Protein AF-A0A3E5GBT7-F1 (afdb_monomer)

Structure (mmCIF, N/CA/C/O backbone):
data_AF-A0A3E5GBT7-F1
#
_entry.id   AF-A0A3E5GBT7-F1
#
loop_
_atom_site.group_PDB
_atom_site.id
_atom_site.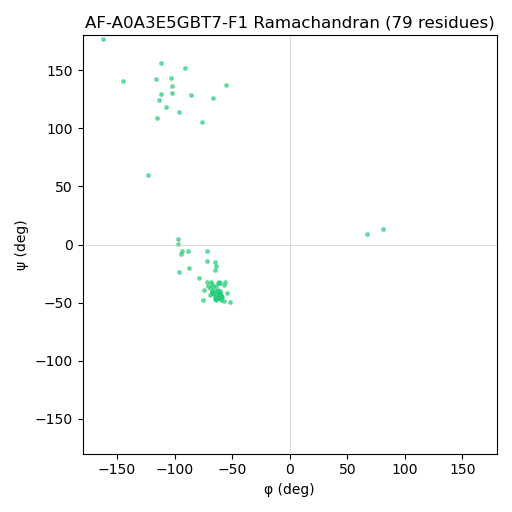type_symbol
_atom_site.label_atom_id
_atom_site.label_alt_id
_atom_site.label_comp_id
_atom_site.label_asym_id
_atom_site.label_entity_id
_atom_site.label_seq_id
_atom_site.pdbx_PDB_ins_code
_atom_site.Cartn_x
_atom_site.Cartn_y
_atom_site.Cartn_z
_atom_site.oc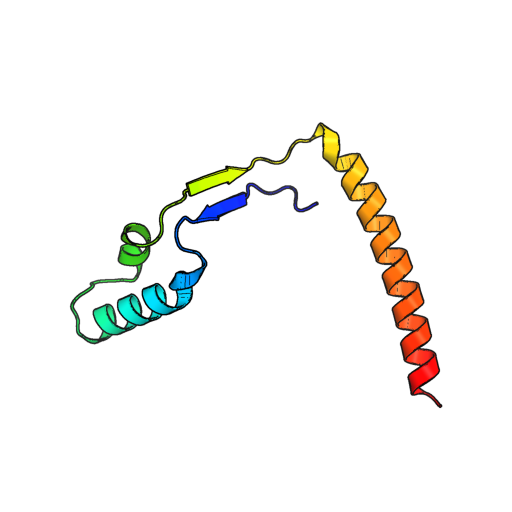cupancy
_atom_site.B_iso_or_equiv
_atom_site.auth_seq_id
_atom_site.auth_comp_id
_atom_site.auth_asym_id
_atom_site.auth_atom_id
_atom_site.pdbx_PDB_model_num
ATOM 1 N N . MET A 1 1 ? -0.868 2.467 -13.397 1.00 65.06 1 MET A N 1
ATOM 2 C CA . MET A 1 1 ? 0.234 1.793 -12.677 1.00 65.06 1 MET A CA 1
ATOM 3 C C . MET A 1 1 ? -0.210 0.505 -11.974 1.00 65.06 1 MET A C 1
ATOM 5 O O . MET A 1 1 ? 0.206 -0.540 -12.431 1.00 65.06 1 MET A O 1
ATOM 9 N N . LEU A 1 2 ? -1.068 0.514 -10.940 1.00 79.31 2 LEU A N 1
ATOM 10 C CA . LEU A 1 2 ? -1.452 -0.734 -10.237 1.00 79.31 2 LEU A CA 1
ATOM 11 C C . LEU A 1 2 ? -2.657 -1.482 -10.840 1.00 79.31 2 LEU A C 1
ATOM 13 O O . LEU A 1 2 ? -2.835 -2.662 -10.575 1.00 79.31 2 LEU A O 1
ATOM 17 N N . GLY A 1 3 ? -3.506 -0.812 -11.628 1.00 83.19 3 GLY A N 1
ATOM 18 C CA . GLY A 1 3 ? -4.667 -1.451 -12.271 1.00 83.19 3 GLY A CA 1
ATOM 19 C C . GLY A 1 3 ? -5.773 -1.913 -11.312 1.00 83.19 3 GLY A C 1
ATOM 20 O O . GLY A 1 3 ? -6.713 -2.566 -11.748 1.00 83.19 3 GLY A O 1
ATOM 21 N N . VAL A 1 4 ? -5.694 -1.550 -10.030 1.00 87.50 4 VAL A N 1
ATOM 22 C CA . VAL A 1 4 ? -6.668 -1.917 -8.993 1.00 87.50 4 VAL A CA 1
ATOM 23 C C . VAL A 1 4 ? -7.457 -0.709 -8.505 1.00 87.50 4 VAL A C 1
ATOM 25 O O . VAL A 1 4 ? -7.005 0.435 -8.594 1.00 87.50 4 VAL A O 1
ATOM 28 N N . ARG A 1 5 ? -8.646 -0.971 -7.959 1.00 88.12 5 ARG A N 1
ATOM 29 C CA . ARG A 1 5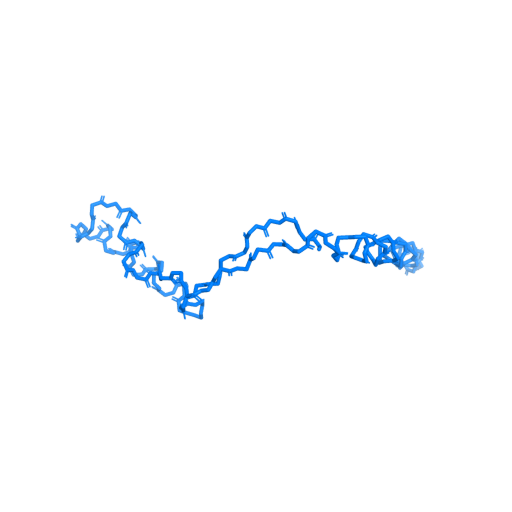 ? -9.447 0.033 -7.258 1.00 88.12 5 ARG A CA 1
ATOM 30 C C . ARG A 1 5 ? -8.723 0.456 -5.981 1.00 88.12 5 ARG A C 1
ATOM 32 O O . ARG A 1 5 ? -8.396 -0.384 -5.150 1.00 88.12 5 ARG A O 1
ATOM 39 N N . LEU A 1 6 ? -8.511 1.757 -5.820 1.00 87.88 6 LEU A N 1
ATOM 40 C CA . LEU A 1 6 ? -7.894 2.324 -4.626 1.00 87.88 6 LEU A CA 1
ATOM 41 C C . L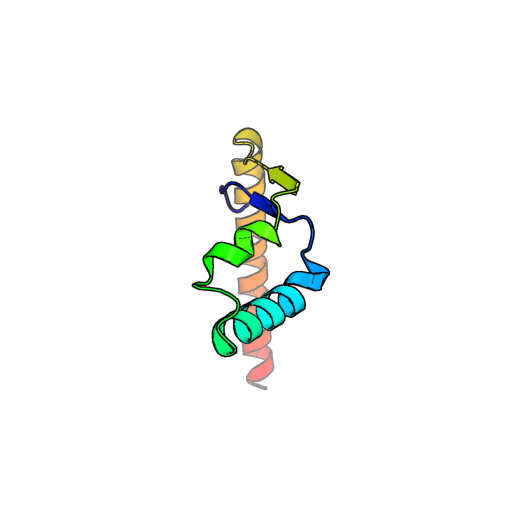EU A 1 6 ? -8.967 2.944 -3.737 1.00 87.88 6 LEU A C 1
ATOM 43 O O . LEU A 1 6 ? -9.784 3.742 -4.198 1.00 87.88 6 LEU A O 1
ATOM 47 N N . HIS A 1 7 ? -8.937 2.595 -2.457 1.00 87.25 7 HIS A N 1
ATOM 48 C CA . HIS A 1 7 ? -9.772 3.204 -1.433 1.00 87.25 7 HIS A CA 1
ATOM 49 C C . HIS A 1 7 ? -8.897 4.089 -0.552 1.00 87.25 7 HIS A C 1
ATOM 51 O O . HIS A 1 7 ? -7.962 3.607 0.081 1.00 87.25 7 HIS A O 1
ATOM 57 N N . ARG A 1 8 ? -9.192 5.387 -0.529 1.00 83.81 8 ARG A N 1
ATOM 58 C CA . ARG A 1 8 ? -8.638 6.316 0.449 1.00 83.81 8 ARG A CA 1
ATOM 59 C C . ARG A 1 8 ? -9.513 6.272 1.692 1.00 83.81 8 ARG A C 1
ATOM 61 O O . ARG A 1 8 ? -10.736 6.386 1.586 1.00 83.81 8 ARG A O 1
ATOM 68 N N . LEU A 1 9 ? -8.869 6.074 2.830 1.00 85.31 9 LEU A N 1
ATOM 69 C CA . LEU A 1 9 ? -9.496 6.085 4.144 1.00 85.31 9 LEU A CA 1
ATOM 70 C C . LEU A 1 9 ? -9.438 7.508 4.712 1.00 85.31 9 LEU A C 1
ATOM 72 O O . LEU A 1 9 ? -8.535 8.263 4.357 1.00 85.31 9 LEU A O 1
ATOM 76 N N . ASP A 1 10 ? -10.394 7.859 5.561 1.00 78.56 10 ASP A N 1
ATOM 77 C CA . ASP A 1 10 ? -10.525 9.191 6.165 1.00 78.56 10 ASP A CA 1
ATOM 78 C C . ASP A 1 10 ? -9.451 9.489 7.226 1.00 78.56 10 ASP A C 1
ATOM 80 O O . ASP A 1 10 ? -9.012 10.626 7.369 1.00 78.56 10 ASP A O 1
ATOM 84 N N . GLN A 1 11 ? -9.003 8.462 7.948 1.00 73.50 11 GLN A N 1
ATOM 85 C CA . GLN A 1 11 ? -8.109 8.579 9.101 1.00 73.50 11 GLN A CA 1
ATOM 86 C C . GLN A 1 11 ? -6.824 7.756 8.933 1.00 73.50 11 GLN A C 1
ATOM 88 O O . GLN A 1 11 ? -6.520 6.853 9.711 1.00 73.50 11 GLN A O 1
ATOM 93 N N . VAL A 1 12 ? -6.043 8.054 7.891 1.00 75.06 12 VAL A N 1
ATOM 94 C CA . VAL A 1 12 ? -4.781 7.331 7.635 1.00 75.06 12 VAL A CA 1
ATOM 95 C C . VAL A 1 12 ? -3.717 7.648 8.693 1.00 75.06 12 VAL A C 1
ATOM 97 O O . VAL A 1 12 ? -2.986 6.755 9.110 1.00 75.06 12 VAL A O 1
ATOM 100 N N . GLU A 1 13 ? -3.648 8.894 9.167 1.00 78.44 13 GLU A N 1
ATOM 101 C CA . GLU A 1 13 ? -2.621 9.334 10.126 1.00 78.44 13 GLU A CA 1
ATOM 102 C C . GLU A 1 13 ? -2.793 8.707 11.515 1.00 78.44 13 GLU A C 1
ATOM 104 O O . GLU A 1 13 ? -1.817 8.423 12.206 1.00 78.44 13 GLU A O 1
ATOM 109 N N . THR A 1 14 ? -4.036 8.441 11.916 1.00 79.12 14 THR A N 1
ATOM 110 C CA . THR A 1 14 ? -4.371 7.846 13.216 1.00 79.12 14 THR A CA 1
ATOM 111 C C . THR A 1 14 ? -4.585 6.336 13.141 1.00 79.12 14 THR A C 1
ATOM 113 O O . THR A 1 14 ? -4.904 5.724 14.162 1.00 79.12 14 THR A O 1
ATOM 116 N N . ALA A 1 15 ? -4.363 5.707 11.980 1.00 85.00 15 ALA A N 1
ATOM 117 C CA . ALA A 1 15 ? -4.617 4.283 11.761 1.00 85.00 15 ALA A CA 1
ATOM 118 C C . ALA A 1 15 ? -3.908 3.389 12.794 1.00 85.00 15 ALA A C 1
ATOM 120 O O . ALA A 1 15 ? -4.512 2.464 13.339 1.00 85.00 15 ALA A O 1
ATOM 121 N N . THR A 1 16 ? -2.653 3.704 13.129 1.00 87.88 16 THR A N 1
ATOM 122 C CA . THR A 1 16 ? -1.876 2.971 14.141 1.00 87.88 16 THR A CA 1
ATOM 123 C C . THR A 1 16 ? -2.493 3.094 15.536 1.00 87.88 16 THR A C 1
ATOM 125 O O . THR A 1 16 ? -2.609 2.099 16.251 1.00 87.88 16 THR A O 1
ATOM 128 N N . SER A 1 17 ? -2.933 4.296 15.919 1.00 89.88 17 SER A N 1
ATOM 129 C CA . SER A 1 17 ? -3.559 4.555 17.222 1.00 89.88 17 SER A CA 1
ATOM 130 C C . SER A 1 17 ? -4.913 3.860 17.347 1.00 89.88 17 SER A C 1
ATOM 132 O O . SER A 1 17 ? -5.205 3.258 18.378 1.00 89.88 17 SER A O 1
ATOM 134 N N . VAL A 1 18 ? -5.721 3.894 16.282 1.00 87.81 18 VAL A N 1
ATOM 135 C CA . VAL A 1 18 ? -7.003 3.181 16.213 1.00 87.81 18 VAL A CA 1
ATOM 136 C C . VAL A 1 18 ? -6.779 1.676 16.348 1.00 87.81 18 VAL A C 1
ATOM 138 O O . VAL A 1 18 ? -7.446 1.032 17.155 1.00 87.81 18 VAL A O 1
ATOM 141 N N . ALA A 1 19 ? -5.801 1.113 15.632 1.00 88.19 19 ALA A N 1
ATOM 142 C CA . ALA A 1 19 ? -5.472 -0.306 15.739 1.00 88.19 19 ALA A CA 1
ATOM 143 C C . ALA A 1 19 ? -5.048 -0.695 17.166 1.00 88.19 19 ALA A C 1
ATOM 145 O O . ALA A 1 19 ? -5.543 -1.687 17.704 1.00 88.19 19 ALA A O 1
ATOM 146 N N . ALA A 1 20 ? -4.195 0.108 17.810 1.00 91.62 20 ALA A N 1
ATOM 147 C CA . ALA A 1 20 ? -3.776 -0.122 19.192 1.00 91.62 20 ALA A CA 1
ATOM 148 C C . ALA A 1 20 ? -4.963 -0.089 20.173 1.00 91.62 20 ALA A C 1
ATOM 150 O O . ALA A 1 20 ? -5.088 -0.974 21.020 1.00 91.62 20 ALA A O 1
ATOM 151 N N . ALA A 1 21 ? -5.865 0.886 20.026 1.00 90.81 21 ALA A N 1
ATOM 152 C CA . ALA A 1 21 ? -7.066 0.995 20.850 1.00 90.81 21 ALA A CA 1
ATOM 153 C C . ALA A 1 21 ? -8.018 -0.198 20.661 1.00 90.81 21 ALA A C 1
ATOM 155 O O . ALA A 1 21 ? -8.558 -0.711 21.641 1.00 90.81 21 ALA A O 1
ATOM 156 N N . VAL A 1 22 ? -8.189 -0.684 19.426 1.00 91.38 22 VAL A N 1
ATOM 157 C CA . VAL A 1 22 ? -9.011 -1.871 19.146 1.00 91.38 22 VAL A CA 1
ATOM 158 C C . VAL A 1 22 ? -8.406 -3.125 19.776 1.00 91.38 22 VAL A C 1
ATOM 160 O O . VAL A 1 22 ? -9.127 -3.873 20.435 1.00 91.38 22 VAL A O 1
ATOM 163 N N . ILE A 1 23 ? -7.093 -3.340 19.640 1.00 92.50 23 ILE A N 1
ATOM 164 C CA . ILE A 1 23 ? -6.401 -4.485 20.254 1.00 92.50 23 ILE A CA 1
ATOM 165 C C . ILE A 1 23 ? -6.554 -4.450 21.779 1.00 92.50 23 ILE A C 1
ATOM 167 O O . ILE A 1 23 ? -6.909 -5.462 22.383 1.00 92.50 23 ILE A O 1
ATOM 171 N N . ALA A 1 24 ? -6.345 -3.285 22.399 1.00 93.00 24 ALA A N 1
ATOM 172 C CA . ALA A 1 24 ? -6.533 -3.113 23.836 1.00 93.00 24 ALA A CA 1
ATOM 173 C C . ALA A 1 24 ? -7.988 -3.382 24.257 1.00 93.00 24 ALA A C 1
ATOM 175 O O . ALA A 1 24 ? -8.228 -4.079 25.241 1.00 93.00 24 ALA A O 1
ATOM 176 N N . GLY A 1 25 ? -8.961 -2.892 23.485 1.00 90.62 25 GLY A N 1
ATOM 177 C CA . GLY A 1 25 ? -10.380 -3.117 23.749 1.00 90.62 25 GLY A CA 1
ATOM 178 C C . GLY A 1 25 ? -10.793 -4.588 23.639 1.00 90.62 25 GLY A C 1
ATOM 179 O O . GLY A 1 25 ? -11.596 -5.048 24.444 1.00 90.62 25 GLY A O 1
ATOM 180 N N . ILE A 1 26 ? -10.208 -5.356 22.716 1.00 92.94 26 ILE A N 1
ATOM 181 C CA . ILE A 1 26 ? -10.410 -6.813 22.653 1.00 92.94 26 ILE A CA 1
ATOM 182 C C . ILE A 1 26 ? -9.745 -7.495 23.856 1.00 92.94 26 ILE A C 1
ATOM 184 O O . ILE A 1 26 ? -10.363 -8.338 24.500 1.00 92.94 26 ILE A O 1
ATOM 188 N N . GLY A 1 27 ? -8.519 -7.094 24.212 1.00 91.12 27 GLY A N 1
ATOM 189 C CA . GLY A 1 27 ? -7.782 -7.662 25.347 1.00 91.12 27 GLY A CA 1
ATOM 190 C C . GLY A 1 27 ? -8.471 -7.465 26.703 1.00 91.12 27 GLY A C 1
ATOM 191 O O . GLY A 1 27 ? -8.385 -8.334 27.565 1.00 91.12 27 GLY A O 1
ATOM 192 N N . VAL A 1 28 ? -9.194 -6.355 26.878 1.00 94.06 28 VAL A N 1
ATOM 193 C CA . VAL A 1 28 ? -9.986 -6.055 28.087 1.00 94.06 28 VAL A CA 1
ATOM 194 C C . VAL A 1 28 ? -11.419 -6.620 28.000 1.00 94.06 28 VAL A C 1
ATOM 196 O O . VAL A 1 28 ? -12.165 -6.575 28.974 1.00 94.06 28 VAL A O 1
ATOM 199 N N . GLY A 1 29 ? -11.817 -7.192 26.857 1.00 90.88 29 GLY A N 1
ATOM 200 C CA . GLY A 1 29 ? -13.148 -7.776 26.647 1.00 90.88 29 GLY A CA 1
ATOM 201 C C . GLY A 1 29 ? -14.252 -6.763 26.315 1.00 90.88 29 GLY A C 1
ATOM 202 O O . GLY A 1 29 ? -15.430 -7.110 26.345 1.00 90.88 29 GLY A O 1
ATOM 203 N N . VAL A 1 30 ? -13.890 -5.518 25.987 1.00 91.94 30 VAL A N 1
ATOM 204 C CA . VAL A 1 30 ? -14.816 -4.460 25.542 1.00 91.94 30 VAL A CA 1
ATOM 205 C C . VAL A 1 30 ? -15.346 -4.749 24.135 1.00 91.94 30 VAL A C 1
ATOM 207 O O . VAL A 1 30 ? -16.508 -4.476 23.839 1.00 91.94 30 VAL A O 1
ATOM 210 N N . PHE A 1 31 ? -14.510 -5.325 23.268 1.00 89.06 31 PHE A N 1
ATOM 211 C CA . PHE A 1 31 ? -14.885 -5.705 21.906 1.00 89.06 31 PHE A CA 1
ATOM 212 C C . PHE A 1 31 ? -14.809 -7.216 21.711 1.00 89.06 31 PHE A C 1
ATOM 214 O O . PHE A 1 31 ? -13.906 -7.877 22.217 1.00 89.06 31 PHE A O 1
ATOM 221 N N . LYS A 1 32 ? -15.762 -7.755 20.943 1.00 87.25 32 LYS A N 1
ATOM 222 C CA . LYS A 1 32 ? -15.864 -9.193 20.659 1.00 87.25 32 LYS A CA 1
ATOM 223 C C . LYS A 1 32 ? -14.804 -9.670 19.666 1.00 87.25 32 LYS A C 1
ATOM 225 O O . LYS A 1 32 ? -14.288 -10.773 19.806 1.00 87.25 32 LYS A O 1
ATOM 230 N N . ASP A 1 33 ? -14.514 -8.852 18.658 1.00 89.19 33 ASP A N 1
ATOM 231 C CA . ASP A 1 33 ? -13.604 -9.178 17.567 1.00 89.19 33 ASP A CA 1
ATOM 232 C C . ASP A 1 33 ? -13.150 -7.908 16.819 1.00 89.19 33 ASP A C 1
ATOM 234 O O . ASP A 1 33 ? -13.576 -6.787 17.114 1.00 89.19 33 ASP A O 1
ATOM 238 N N . PHE A 1 34 ? -12.265 -8.092 15.838 1.00 88.94 34 PHE A N 1
ATOM 239 C CA . PHE A 1 34 ? -11.672 -7.015 15.043 1.00 88.94 34 PHE A CA 1
ATOM 240 C C . PHE A 1 34 ? -12.638 -6.351 14.051 1.00 88.94 34 PHE A C 1
ATOM 242 O O . PHE A 1 34 ? -12.273 -5.341 13.453 1.00 88.94 34 PHE A O 1
ATOM 249 N N . SER A 1 35 ? -13.874 -6.837 13.893 1.00 87.75 35 SER A N 1
ATOM 250 C CA . SER A 1 35 ? -14.859 -6.209 12.995 1.00 87.75 35 SER A CA 1
ATOM 251 C C . SER A 1 35 ? -15.249 -4.804 13.461 1.00 87.75 35 SER A C 1
ATOM 253 O O . SER A 1 35 ? -15.797 -4.020 12.691 1.00 87.75 35 SER A O 1
ATOM 255 N N . VAL A 1 36 ? -14.937 -4.440 14.711 1.00 86.62 36 VAL A N 1
ATOM 256 C CA . VAL A 1 36 ? -15.162 -3.082 15.218 1.00 86.62 36 VAL A CA 1
ATOM 257 C C . VAL A 1 36 ? -14.305 -2.028 14.503 1.00 86.62 36 VAL A C 1
ATOM 259 O O . VAL A 1 36 ? -14.680 -0.858 14.487 1.00 86.62 36 VAL A O 1
ATOM 262 N N . VAL A 1 37 ? -13.188 -2.419 13.869 1.00 84.88 37 VAL A N 1
ATOM 263 C CA . VAL A 1 37 ? -12.306 -1.499 13.123 1.00 84.88 37 VAL A CA 1
ATOM 264 C C . VAL A 1 37 ? -13.072 -0.753 12.027 1.00 84.88 37 VAL A C 1
ATOM 266 O O . VAL A 1 37 ? -12.827 0.435 11.819 1.00 84.88 37 VAL A O 1
ATOM 269 N N . ASP A 1 38 ? -14.056 -1.397 11.394 1.00 82.50 38 ASP A N 1
ATOM 270 C CA . ASP A 1 38 ? -14.876 -0.794 10.334 1.00 82.50 38 ASP A CA 1
ATOM 271 C C . ASP A 1 38 ? -15.725 0.395 10.826 1.00 82.50 38 ASP A C 1
ATOM 273 O O . ASP A 1 38 ? -16.171 1.220 10.028 1.00 82.50 38 ASP A O 1
ATOM 277 N N . GLN A 1 39 ? -15.944 0.520 12.139 1.00 81.94 39 GLN A N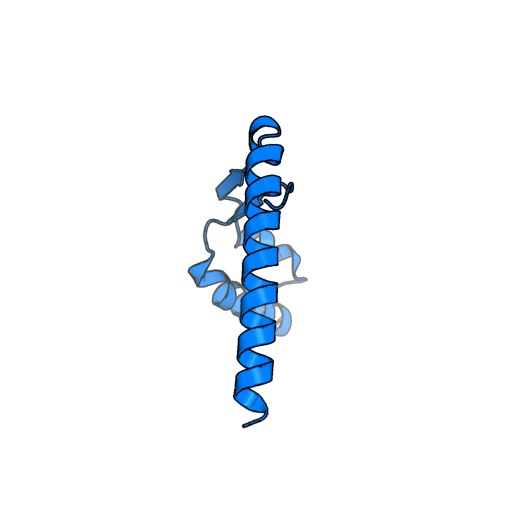 1
ATOM 278 C CA . GLN A 1 39 ? -16.641 1.667 12.731 1.00 81.94 39 GLN A CA 1
ATOM 279 C C . GLN A 1 39 ? -15.731 2.897 12.851 1.00 81.94 39 GLN A C 1
ATOM 281 O O . GLN A 1 39 ? -16.215 4.031 12.809 1.00 81.94 39 GLN A O 1
ATOM 286 N N . PHE A 1 40 ? -14.423 2.669 12.993 1.00 78.81 40 PHE A N 1
ATOM 287 C CA . PHE A 1 40 ? -13.419 3.710 13.207 1.00 78.81 40 PHE A CA 1
ATOM 288 C C . PHE A 1 40 ? -12.721 4.147 11.920 1.00 78.81 40 PHE A C 1
ATOM 290 O O . PHE A 1 40 ? -12.216 5.262 11.857 1.00 78.81 40 PHE A O 1
ATOM 297 N N . VAL A 1 41 ? -12.701 3.292 10.896 1.00 79.88 41 VAL A N 1
ATOM 298 C CA . VAL A 1 41 ? -12.025 3.560 9.625 1.00 79.88 41 VAL A CA 1
ATOM 299 C C . VAL A 1 41 ? -13.061 3.647 8.510 1.00 79.88 41 VAL A C 1
ATOM 301 O O . VAL A 1 41 ? -13.623 2.633 8.094 1.00 79.88 41 VAL A O 1
ATOM 304 N N . LYS A 1 42 ? -13.306 4.851 7.980 1.00 80.44 42 LYS A N 1
ATOM 305 C CA . LYS A 1 42 ? -14.280 5.039 6.898 1.00 80.44 42 LYS A CA 1
ATOM 306 C C . LYS A 1 42 ? -13.582 5.212 5.560 1.00 80.44 42 LYS A C 1
ATOM 308 O O . LYS A 1 42 ? -12.538 5.844 5.426 1.00 80.44 42 LYS A O 1
ATOM 313 N N . ARG A 1 43 ? -14.197 4.653 4.519 1.00 81.19 43 ARG A N 1
ATOM 314 C CA . ARG A 1 43 ? -13.760 4.861 3.135 1.00 81.19 43 ARG A CA 1
ATOM 315 C C . ARG A 1 43 ? -14.214 6.250 2.695 1.00 81.19 43 ARG A C 1
ATOM 317 O O . ARG A 1 43 ? -15.393 6.448 2.424 1.00 81.19 43 ARG A O 1
ATOM 324 N N . GLU A 1 44 ? -13.280 7.187 2.612 1.00 80.94 44 GLU A N 1
ATOM 325 C CA . GLU A 1 44 ? -13.540 8.565 2.195 1.00 80.94 44 GLU A CA 1
ATOM 326 C C . GLU A 1 44 ? -13.743 8.654 0.677 1.00 80.94 44 GLU A C 1
ATOM 328 O O . GLU A 1 44 ? -14.701 9.256 0.192 1.00 80.94 44 GLU A O 1
ATOM 333 N N . LYS A 1 45 ? -12.845 8.035 -0.103 1.00 83.25 45 LYS A N 1
ATOM 334 C CA . LYS A 1 45 ? -12.857 8.173 -1.564 1.00 83.25 45 LYS A CA 1
ATOM 335 C C . LYS A 1 45 ? -12.430 6.900 -2.269 1.00 83.25 45 LYS A C 1
ATOM 337 O O . LYS A 1 45 ? -11.494 6.222 -1.861 1.00 83.25 45 LYS A O 1
ATOM 342 N N . THR A 1 46 ? -13.103 6.596 -3.372 1.00 87.62 46 THR A N 1
ATOM 343 C CA . THR A 1 46 ? -12.761 5.462 -4.234 1.00 87.62 46 THR A CA 1
ATOM 344 C C . THR A 1 46 ? -12.238 5.974 -5.569 1.00 87.62 46 THR A C 1
ATOM 346 O O . THR A 1 46 ? -12.878 6.800 -6.215 1.00 87.62 46 THR A O 1
ATOM 349 N N . PHE A 1 47 ? -11.083 5.468 -5.990 1.00 88.00 47 PHE A N 1
ATOM 350 C CA . PHE A 1 47 ? -10.476 5.749 -7.284 1.00 88.00 47 PHE A CA 1
ATOM 351 C C . PHE A 1 47 ? -10.468 4.468 -8.115 1.00 88.00 47 PHE A C 1
ATOM 353 O O . PHE A 1 47 ? -9.952 3.435 -7.685 1.00 88.00 47 PHE A O 1
ATOM 360 N N . VAL A 1 48 ? -11.055 4.536 -9.308 1.00 89.25 48 VAL A N 1
ATOM 361 C CA . VAL A 1 48 ? -11.097 3.421 -10.258 1.00 89.25 48 VAL A CA 1
ATOM 362 C C . VAL A 1 48 ? -10.051 3.672 -11.349 1.00 89.25 48 VAL A C 1
ATOM 364 O O . VAL A 1 48 ? -9.928 4.814 -11.806 1.00 89.25 48 VAL A O 1
ATOM 367 N N . PRO A 1 49 ? -9.276 2.650 -11.758 1.00 87.75 49 PRO A N 1
ATOM 368 C CA . PRO A 1 49 ? -8.354 2.771 -12.876 1.00 87.75 49 PRO A CA 1
ATOM 369 C C . PRO A 1 49 ? -9.071 3.238 -14.139 1.00 87.75 49 PRO A C 1
ATOM 371 O O . PRO A 1 49 ? -10.150 2.757 -14.470 1.00 87.75 49 PRO A O 1
ATOM 374 N N . ARG A 1 50 ? -8.434 4.155 -14.860 1.00 89.75 50 ARG A N 1
ATOM 375 C CA . ARG A 1 50 ? -8.857 4.562 -16.197 1.00 89.75 50 ARG A CA 1
ATOM 376 C C . ARG A 1 50 ? -8.053 3.761 -17.212 1.00 89.75 50 ARG A C 1
ATOM 378 O O . ARG A 1 50 ? -6.831 3.917 -17.273 1.00 89.75 50 ARG A O 1
ATOM 385 N N . GLU A 1 51 ? -8.725 2.901 -17.970 1.00 85.75 51 GLU A N 1
ATOM 386 C CA . GLU A 1 51 ? -8.072 1.997 -18.928 1.00 85.75 51 GLU A CA 1
ATOM 387 C C . GLU A 1 51 ? -7.301 2.757 -20.013 1.00 85.75 51 GLU A C 1
ATOM 389 O O . GLU A 1 51 ? -6.207 2.346 -20.390 1.00 85.75 51 GLU A O 1
ATOM 394 N N . GLU A 1 52 ? -7.798 3.928 -20.408 1.00 90.94 52 GLU A N 1
ATOM 395 C CA . GLU A 1 52 ? -7.183 4.821 -21.398 1.00 90.94 52 GLU A CA 1
ATOM 396 C C . GLU A 1 52 ? -5.737 5.223 -21.054 1.00 90.94 52 GLU A C 1
ATOM 398 O O . GLU A 1 52 ? -4.904 5.380 -21.943 1.00 90.94 52 GLU A O 1
ATOM 403 N N . TYR A 1 53 ? -5.398 5.345 -19.764 1.00 89.06 53 TYR A N 1
ATOM 404 C CA . TYR A 1 53 ? -4.049 5.734 -19.326 1.00 89.06 53 TYR A CA 1
ATOM 405 C C . TYR A 1 53 ? -3.136 4.543 -19.024 1.00 89.06 53 TYR A C 1
ATOM 407 O O . TYR A 1 53 ? -1.948 4.732 -18.755 1.00 89.06 53 TYR A O 1
ATOM 415 N N . LYS A 1 54 ? -3.655 3.311 -19.067 1.00 90.06 54 LYS A N 1
ATOM 416 C CA . LYS A 1 54 ? -2.860 2.093 -18.871 1.00 90.06 54 LYS A CA 1
ATOM 417 C C . LYS A 1 54 ? -1.617 2.031 -19.779 1.00 90.06 54 LYS A C 1
ATOM 419 O O . LYS A 1 54 ? -0.534 1.876 -19.216 1.00 90.06 54 LYS A O 1
ATOM 424 N N . PRO A 1 55 ? -1.701 2.255 -21.109 1.00 91.44 55 PRO A N 1
ATOM 425 C CA . PRO A 1 55 ? -0.520 2.187 -21.976 1.00 91.44 55 PRO A CA 1
ATOM 426 C C . PRO A 1 55 ? 0.553 3.228 -21.629 1.00 91.44 55 PRO A C 1
ATOM 428 O O . PRO A 1 55 ? 1.745 2.942 -21.740 1.00 91.44 55 PRO A O 1
ATOM 431 N N . VAL A 1 56 ? 0.152 4.415 -21.158 1.00 93.31 56 VAL A N 1
ATOM 432 C CA . VAL A 1 56 ? 1.086 5.470 -20.728 1.00 93.31 56 VAL A CA 1
ATOM 433 C C . VAL A 1 56 ? 1.884 5.010 -19.507 1.00 93.31 56 VAL A C 1
ATOM 435 O O . VAL A 1 56 ? 3.110 5.113 -19.489 1.00 93.31 56 VAL A O 1
ATOM 438 N N . TYR A 1 57 ? 1.204 4.445 -18.505 1.00 91.50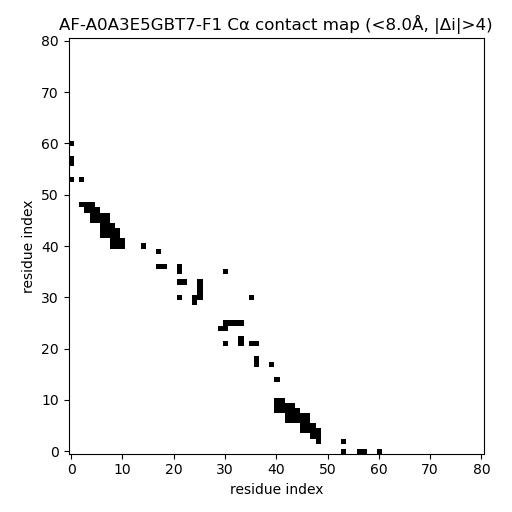 57 TYR A N 1
ATOM 439 C CA . TYR A 1 57 ? 1.873 3.914 -17.317 1.00 91.50 57 TYR A CA 1
ATOM 440 C C . TYR A 1 57 ? 2.741 2.692 -17.622 1.00 91.50 57 TYR A C 1
ATOM 442 O O . TYR A 1 57 ? 3.812 2.560 -17.034 1.00 91.50 57 TYR A O 1
ATOM 450 N N . ASP A 1 58 ? 2.313 1.819 -18.533 1.00 91.38 58 ASP A N 1
ATOM 451 C CA . ASP A 1 58 ? 3.089 0.641 -18.929 1.00 91.38 58 ASP A CA 1
ATOM 452 C C . ASP A 1 58 ? 4.396 1.049 -19.623 1.00 91.38 58 ASP A C 1
ATOM 454 O O . ASP A 1 58 ? 5.452 0.469 -19.364 1.00 91.38 58 ASP A O 1
ATOM 458 N N . HIS A 1 59 ? 4.351 2.084 -20.467 1.00 93.88 59 HIS A N 1
ATOM 459 C CA . HIS A 1 59 ? 5.550 2.649 -21.079 1.00 93.88 59 HIS A CA 1
ATOM 460 C C . HIS A 1 59 ? 6.496 3.259 -20.033 1.00 93.88 59 HIS A C 1
ATOM 462 O O . HIS A 1 59 ? 7.686 2.946 -20.023 1.00 93.88 59 HIS A O 1
ATOM 468 N N . GLN A 1 60 ? 5.969 4.074 -19.114 1.00 93.06 60 GLN A N 1
ATOM 469 C CA . GLN A 1 60 ? 6.769 4.684 -18.047 1.00 93.06 60 GLN A CA 1
ATOM 470 C C . GLN A 1 60 ? 7.396 3.637 -17.116 1.00 93.06 60 GLN A C 1
ATOM 472 O O . GLN A 1 60 ? 8.563 3.770 -16.755 1.00 93.06 60 GLN A O 1
ATOM 477 N N . LYS A 1 61 ? 6.665 2.565 -16.779 1.00 93.25 61 LYS A N 1
ATOM 478 C CA . LYS A 1 61 ? 7.181 1.448 -15.974 1.00 93.25 61 LYS A CA 1
ATOM 479 C C . LYS A 1 61 ? 8.390 0.790 -16.638 1.00 93.25 61 LYS A C 1
ATOM 481 O O . LYS A 1 61 ? 9.399 0.598 -15.973 1.00 93.25 61 LYS A O 1
ATOM 486 N N . LYS A 1 62 ? 8.325 0.524 -17.947 1.00 94.75 62 LYS A N 1
ATOM 487 C CA . LYS A 1 62 ? 9.454 -0.056 -18.697 1.00 94.75 62 LYS A CA 1
ATOM 488 C C . LYS A 1 62 ? 10.698 0.832 -18.665 1.00 94.75 62 LYS A C 1
ATOM 490 O O . LYS A 1 62 ? 11.807 0.321 -18.566 1.00 94.75 62 LYS A O 1
ATOM 495 N N . LEU A 1 63 ? 10.533 2.152 -18.777 1.00 94.50 63 LEU A N 1
ATOM 496 C CA . LEU A 1 63 ? 11.660 3.088 -18.687 1.00 94.50 63 LEU A CA 1
ATOM 497 C C . LEU A 1 63 ? 12.252 3.125 -17.275 1.00 94.50 63 LEU A C 1
ATOM 499 O O . LEU A 1 63 ? 13.471 3.122 -17.128 1.00 94.50 63 LEU A O 1
ATOM 503 N N . PHE A 1 64 ? 11.397 3.118 -16.252 1.00 94.12 64 PHE A N 1
ATOM 504 C CA . PHE A 1 64 ? 11.823 3.060 -14.857 1.00 94.12 64 PHE A CA 1
ATOM 505 C C . PHE A 1 64 ? 12.617 1.783 -14.551 1.00 94.12 64 PHE A C 1
ATOM 507 O O . PHE A 1 64 ? 13.682 1.866 -13.950 1.00 94.12 64 PHE A O 1
ATOM 514 N N . GLU A 1 65 ? 12.142 0.622 -15.010 1.00 95.06 65 GLU A N 1
ATOM 515 C CA . GLU A 1 65 ? 12.826 -0.668 -14.827 1.00 95.06 65 GLU A CA 1
ATOM 516 C C . GLU A 1 65 ? 14.208 -0.678 -15.479 1.00 95.06 65 GLU A C 1
ATOM 518 O O . GLU A 1 65 ? 15.181 -1.041 -14.827 1.00 95.06 65 GLU A O 1
ATOM 523 N N . LYS A 1 66 ? 14.322 -0.179 -16.715 1.00 94.56 66 LYS A N 1
ATOM 524 C CA . LYS A 1 66 ? 15.626 -0.034 -17.378 1.00 94.56 66 LYS A CA 1
ATOM 525 C C . LYS A 1 66 ? 16.577 0.870 -16.597 1.00 94.56 66 LYS A C 1
ATOM 527 O O . LYS A 1 66 ? 17.748 0.545 -16.446 1.00 94.56 66 LYS A O 1
ATOM 532 N N . GLY A 1 67 ? 16.080 2.001 -16.094 1.00 94.94 67 GLY A N 1
ATOM 533 C CA . GLY A 1 67 ? 16.879 2.897 -15.258 1.00 94.94 67 GLY A CA 1
ATOM 534 C C . GLY A 1 67 ? 17.345 2.221 -13.967 1.00 94.94 67 GLY A C 1
ATOM 535 O O . GLY A 1 67 ? 18.501 2.370 -13.580 1.00 94.94 67 GLY A O 1
ATOM 536 N N . TYR A 1 68 ? 16.466 1.444 -13.331 1.00 94.06 68 TYR A N 1
ATOM 537 C CA . TYR A 1 6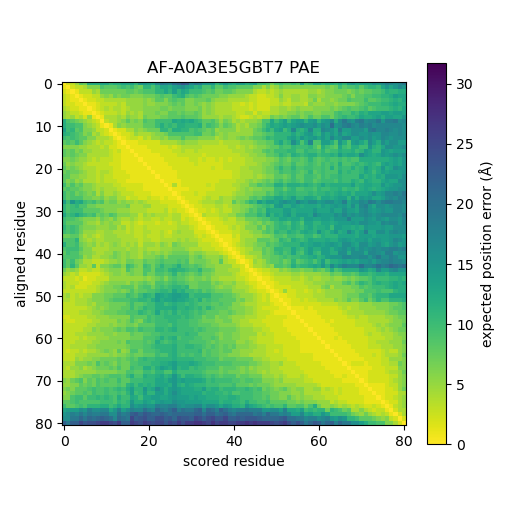8 ? 16.791 0.672 -12.136 1.00 94.06 68 TYR A CA 1
ATOM 538 C C . TYR A 1 68 ? 17.869 -0.386 -12.402 1.00 94.06 68 TYR A C 1
ATOM 540 O O . TYR A 1 68 ? 18.814 -0.472 -11.625 1.00 94.06 68 TYR A O 1
ATOM 548 N N . GLU A 1 69 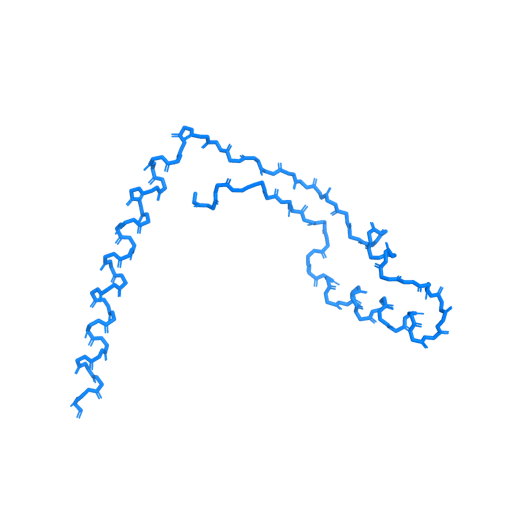? 17.774 -1.141 -13.501 1.00 94.94 69 GLU A N 1
ATOM 549 C CA . GLU A 1 69 ? 18.787 -2.131 -13.896 1.00 94.94 69 GLU A CA 1
ATOM 550 C C . GLU A 1 69 ? 20.160 -1.479 -14.107 1.00 94.94 69 GLU A C 1
ATOM 552 O O . GLU A 1 69 ? 21.146 -1.924 -13.523 1.00 94.94 69 GLU A O 1
ATOM 557 N N . CYS A 1 70 ? 20.222 -0.363 -14.842 1.00 93.62 70 CYS A N 1
ATOM 558 C CA . CYS A 1 70 ? 21.478 0.363 -15.046 1.00 93.62 70 CYS A CA 1
ATOM 559 C C . CYS A 1 70 ? 22.095 0.862 -13.730 1.00 93.62 70 CYS A C 1
ATOM 561 O O . CYS A 1 70 ? 23.307 0.777 -13.540 1.00 93.62 70 CYS A O 1
ATOM 563 N N . LEU A 1 71 ? 21.271 1.394 -12.821 1.00 92.38 71 LEU A N 1
ATOM 564 C CA . LEU A 1 71 ? 21.738 1.859 -11.514 1.00 92.38 71 LEU A CA 1
ATOM 565 C C . LEU A 1 71 ? 22.202 0.694 -10.637 1.00 92.38 71 LEU A C 1
ATOM 567 O O . LEU A 1 71 ? 23.207 0.817 -9.943 1.00 92.38 71 LEU A O 1
ATOM 571 N N . LEU A 1 72 ? 21.492 -0.433 -10.671 1.00 93.38 72 LEU A N 1
ATOM 572 C CA . LEU A 1 72 ? 21.856 -1.632 -9.927 1.00 93.38 72 LEU A CA 1
ATOM 573 C C . LEU A 1 72 ? 23.235 -2.144 -10.350 1.00 93.38 72 LEU A C 1
ATOM 575 O O . LEU A 1 72 ? 24.055 -2.460 -9.490 1.00 93.38 72 LEU A O 1
ATOM 579 N N . ASP A 1 73 ? 23.492 -2.203 -11.655 1.00 89.81 73 ASP A N 1
ATOM 580 C CA . ASP A 1 73 ? 24.779 -2.645 -12.188 1.00 89.81 73 ASP A CA 1
ATOM 581 C C . ASP A 1 73 ? 25.904 -1.675 -11.815 1.00 89.81 73 ASP A C 1
ATOM 583 O O . ASP A 1 73 ? 26.957 -2.111 -11.352 1.00 89.81 73 ASP A O 1
ATOM 587 N N . TYR A 1 74 ? 25.654 -0.364 -11.903 1.00 91.19 74 TYR A N 1
ATOM 588 C CA . TYR A 1 74 ? 26.600 0.655 -11.447 1.00 91.19 74 TYR A CA 1
ATOM 589 C C . TYR A 1 74 ? 26.976 0.478 -9.968 1.00 91.19 74 TYR A C 1
ATOM 591 O O . TYR A 1 74 ? 28.157 0.464 -9.624 1.00 91.19 74 TYR A O 1
ATOM 599 N N . TYR A 1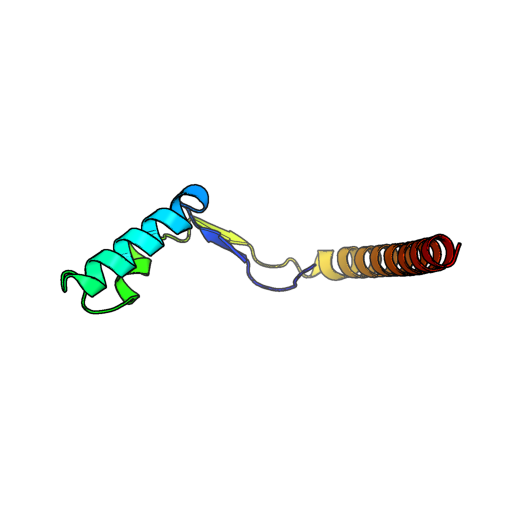 75 ? 25.985 0.296 -9.088 1.00 90.75 75 TYR A N 1
ATOM 600 C CA . TYR A 1 75 ? 26.245 0.132 -7.658 1.00 90.75 75 TYR A CA 1
ATOM 601 C C . TYR A 1 75 ? 26.978 -1.170 -7.324 1.00 90.75 75 TYR A C 1
ATOM 603 O O . TYR A 1 75 ? 27.803 -1.173 -6.413 1.00 90.75 75 TYR A O 1
ATOM 611 N N . LYS A 1 76 ? 26.721 -2.259 -8.061 1.00 89.81 76 LYS A N 1
ATOM 612 C CA . LYS A 1 76 ? 27.478 -3.512 -7.913 1.00 89.81 76 LYS A CA 1
ATOM 613 C C . LYS A 1 76 ? 28.942 -3.322 -8.293 1.00 89.81 76 LYS A C 1
ATOM 615 O O . LYS A 1 76 ? 29.809 -3.702 -7.521 1.00 89.81 76 LYS A O 1
ATOM 620 N N . MET A 1 77 ? 29.203 -2.668 -9.425 1.00 85.69 77 MET A N 1
ATOM 621 C CA . MET A 1 77 ? 30.566 -2.363 -9.867 1.00 85.69 77 MET A CA 1
ATOM 622 C C . MET A 1 77 ? 31.311 -1.484 -8.856 1.00 85.69 77 MET A C 1
ATOM 624 O O . MET A 1 77 ? 32.463 -1.756 -8.551 1.00 85.69 77 MET A O 1
ATOM 628 N N . SER A 1 78 ? 30.646 -0.474 -8.284 1.00 78.00 78 SER A N 1
ATOM 629 C CA . SER A 1 78 ? 31.260 0.408 -7.278 1.00 78.00 78 SER A CA 1
ATOM 630 C C . SER A 1 78 ? 31.492 -0.239 -5.908 1.00 78.00 78 SER A C 1
ATOM 632 O O . SER A 1 78 ? 32.165 0.350 -5.073 1.00 78.00 78 SER A O 1
ATOM 634 N N . ALA A 1 79 ? 30.879 -1.395 -5.636 1.00 76.94 79 ALA A N 1
ATOM 635 C CA . ALA A 1 79 ? 31.016 -2.111 -4.366 1.00 76.94 79 ALA A CA 1
ATOM 636 C C . ALA A 1 79 ? 32.109 -3.195 -4.403 1.00 76.94 79 ALA A C 1
ATOM 638 O O . ALA A 1 79 ? 32.402 -3.793 -3.369 1.00 76.94 79 ALA A O 1
ATOM 639 N N . GLU A 1 80 ? 32.671 -3.470 -5.584 1.00 61.72 80 GLU A N 1
ATOM 640 C CA . GLU A 1 80 ? 33.763 -4.428 -5.805 1.00 61.72 80 GLU A CA 1
ATOM 641 C C . GLU A 1 80 ? 35.157 -3.752 -5.853 1.00 61.72 80 GLU A C 1
ATOM 643 O O . GLU A 1 80 ? 36.159 -4.452 -6.002 1.00 61.72 80 GLU A O 1
ATOM 648 N N . GLU A 1 81 ? 35.227 -2.422 -5.679 1.00 50.69 81 GLU A N 1
ATOM 649 C CA . GLU A 1 81 ? 36.444 -1.627 -5.382 1.00 50.69 81 GLU A CA 1
ATOM 650 C C . GLU A 1 81 ? 36.655 -1.447 -3.869 1.00 50.69 81 GLU A C 1
ATOM 652 O O . GLU A 1 81 ? 37.827 -1.536 -3.429 1.00 50.69 81 GLU A O 1
#

Solvent-accessible surface area (backbone atoms only — not comparable to full-atom values): 4929 Å² total; per-residue (Å²): 117,86,81,54,77,44,73,42,57,69,52,68,90,48,44,67,59,52,51,52,52,50,53,50,31,40,76,74,62,79,35,95,60,77,74,60,51,64,80,77,52,47,80,66,44,79,46,72,67,60,74,87,52,40,66,59,35,55,54,52,50,55,55,50,50,52,53,49,53,55,50,51,52,52,54,54,59,66,69,76,113

Organism: NCBI:txid88431

Nearest PDB structures (foldseek):
  3ll3-assembly1_B  TM=8.561E-01  e=1.046E+00  Lactobacillus acidophilus

Radius of gyration: 21.4 Å; Cα contacts (8 Å, |Δi|>4): 52; chains: 1; bounding box: 53×18×50 Å

Foldseek 3Di:
DPQDKDFDKPPPVCLVVLVVVLVVCVVVVVDPDPVCSPVVIDRPDIDHDDPVCVVVVVVVVVVVVVVVVVVVVVVVVVVVD

InterPro domains:
  IPR043129 ATPase, nucleotide binding domain [SSF53067] (2-75)

Sequence (81 aa):
MLGVRLHRLDQVETATSVAAAVIAGIGVGVFKDFSVVDQFVKREKTFVPREEYKPVYDHQKKLFEKGYECLLDYYKMSAEE

pLDDT: mean 86.93, std 7.65, range [50.69, 95.06]

Secondary structure (DSSP, 8-state):
---S-EEEES-STTHHHHHHHHHHHHHTTS-SSGGGHHHH--EEEEE---GGGHHHHHHHHHHHHHHHHHHHHHHHHHT--

Mean predicted aligned error: 7.63 Å